Protein AF-A0A3C1A0J7-F1 (afdb_monomer)

Foldseek 3Di:
DCLVDVDDCPDPVNVVVCVVCCVQQVVQVVVDDCPPSDRCSVVVSVVVVVVVVVVVVVVVVVVD

Structure (mmCIF, N/CA/C/O backbone):
data_AF-A0A3C1A0J7-F1
#
_entry.id   AF-A0A3C1A0J7-F1
#
loop_
_atom_site.group_PDB
_atom_site.id
_atom_site.type_symbol
_atom_site.label_atom_id
_atom_site.label_alt_id
_atom_site.label_comp_id
_atom_site.label_asym_id
_atom_site.label_entity_id
_atom_site.label_seq_id
_atom_site.pdbx_PDB_ins_code
_atom_site.Cartn_x
_atom_site.Cartn_y
_atom_site.Cartn_z
_atom_site.occupancy
_atom_site.B_iso_or_equiv
_atom_site.auth_seq_id
_atom_site.auth_comp_id
_atom_site.auth_asym_id
_atom_site.auth_atom_id
_atom_site.pdbx_PDB_model_num
ATOM 1 N N . ILE A 1 1 ? -0.687 -2.719 -9.951 1.00 71.62 1 ILE A N 1
ATOM 2 C CA . ILE A 1 1 ? -0.529 -1.246 -10.201 1.00 71.62 1 ILE A CA 1
ATOM 3 C C . ILE A 1 1 ? -0.046 -0.976 -11.618 1.00 71.62 1 ILE A C 1
ATOM 5 O O . ILE A 1 1 ? -0.685 -0.224 -12.337 1.00 71.62 1 ILE A O 1
ATOM 9 N N . LEU A 1 2 ? 1.055 -1.604 -12.041 1.00 79.00 2 LEU A N 1
ATOM 10 C CA . LEU A 1 2 ? 1.634 -1.381 -13.371 1.00 79.00 2 LEU A CA 1
ATOM 11 C C . LEU A 1 2 ? 0.746 -1.849 -14.536 1.00 79.00 2 LEU A C 1
ATOM 13 O O . LEU A 1 2 ? 0.967 -1.423 -15.654 1.00 79.00 2 LEU A O 1
ATOM 17 N N . SER A 1 3 ? -0.271 -2.684 -14.299 1.00 79.75 3 SER A N 1
ATOM 1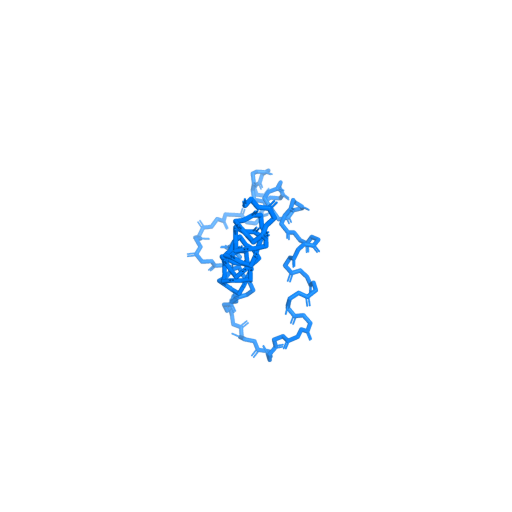8 C CA . SER A 1 3 ? -1.264 -3.044 -15.324 1.00 79.75 3 SER A CA 1
ATOM 19 C C . SER A 1 3 ? -2.322 -1.963 -15.572 1.00 79.75 3 SER A C 1
ATOM 21 O O . SER A 1 3 ? -3.034 -2.031 -16.568 1.00 79.75 3 SER A O 1
ATOM 23 N N . TRP A 1 4 ? -2.454 -0.975 -14.680 1.00 80.50 4 TRP A N 1
ATOM 24 C CA . TRP A 1 4 ? -3.480 0.074 -14.778 1.00 80.50 4 TRP A CA 1
ATOM 25 C C . TRP A 1 4 ? -2.996 1.284 -15.571 1.00 80.50 4 TRP A C 1
ATOM 27 O O . TRP A 1 4 ? -3.792 2.041 -16.117 1.00 80.50 4 TRP A O 1
ATOM 37 N N . VAL A 1 5 ? -1.681 1.461 -15.636 1.00 82.38 5 VAL A N 1
ATOM 38 C CA . VAL A 1 5 ? -1.029 2.536 -16.371 1.00 82.38 5 VAL A CA 1
ATOM 39 C C . VAL A 1 5 ? -0.126 1.878 -17.395 1.00 82.38 5 VAL A C 1
ATOM 41 O O . VAL A 1 5 ? 0.603 0.954 -17.056 1.00 82.38 5 VAL A O 1
ATOM 44 N N . ARG A 1 6 ? -0.169 2.327 -18.651 1.00 76.62 6 ARG A N 1
ATOM 45 C CA . ARG A 1 6 ? 0.682 1.780 -19.715 1.00 76.62 6 ARG A CA 1
ATOM 46 C C . ARG A 1 6 ? 2.142 2.187 -19.481 1.00 76.62 6 ARG A C 1
ATOM 48 O O . ARG A 1 6 ? 2.615 3.152 -20.069 1.00 76.62 6 ARG A O 1
ATOM 55 N N . PHE A 1 7 ? 2.832 1.469 -18.603 1.00 79.56 7 PHE A N 1
ATOM 56 C CA . PHE A 1 7 ? 4.268 1.592 -18.386 1.00 79.56 7 PHE A CA 1
ATOM 57 C C . PHE A 1 7 ? 5.009 0.476 -19.112 1.00 79.56 7 PHE A C 1
ATOM 59 O O . PHE A 1 7 ? 4.546 -0.663 -19.143 1.00 79.56 7 PHE A O 1
ATOM 66 N N . ASP A 1 8 ? 6.181 0.798 -19.656 1.00 87.44 8 ASP A N 1
ATOM 67 C CA . ASP A 1 8 ? 7.121 -0.217 -20.122 1.00 87.44 8 ASP A CA 1
ATOM 68 C C . ASP A 1 8 ? 7.592 -1.051 -18.906 1.00 87.44 8 ASP A C 1
ATOM 70 O O . ASP A 1 8 ? 8.167 -0.480 -17.966 1.00 87.44 8 ASP A O 1
ATOM 74 N N . PRO A 1 9 ? 7.344 -2.376 -18.875 1.00 84.31 9 PRO A N 1
ATOM 75 C CA . PRO A 1 9 ? 7.744 -3.249 -17.770 1.00 84.31 9 PRO A CA 1
ATOM 76 C C . PRO A 1 9 ? 9.255 -3.277 -17.521 1.00 84.31 9 PRO A C 1
ATOM 78 O O . PRO A 1 9 ? 9.682 -3.543 -16.398 1.00 84.31 9 PRO A O 1
ATOM 81 N N . TYR A 1 10 ? 10.059 -2.997 -18.548 1.00 89.06 10 TYR A N 1
ATOM 82 C CA . TYR A 1 10 ? 11.519 -3.029 -18.480 1.00 89.06 10 TYR A CA 1
ATOM 83 C C . TYR A 1 10 ? 12.121 -1.689 -18.054 1.00 89.06 10 TYR A C 1
ATOM 85 O O . TYR A 1 10 ? 13.319 -1.605 -17.776 1.00 89.06 10 TYR A O 1
ATOM 93 N N . HIS A 1 11 ? 11.301 -0.641 -17.945 1.00 93.38 11 HIS A N 1
ATOM 94 C CA . HIS A 1 11 ? 11.767 0.656 -17.486 1.00 93.38 11 HIS A CA 1
ATOM 95 C C . HIS A 1 11 ? 12.216 0.585 -16.009 1.00 93.38 11 HIS A C 1
ATOM 97 O O . HIS A 1 11 ? 11.490 0.034 -15.173 1.00 93.38 11 HIS A O 1
ATOM 103 N N . PRO A 1 12 ? 13.362 1.188 -15.629 1.00 92.81 12 PRO A N 1
ATOM 104 C CA . PRO A 1 12 ? 13.896 1.111 -14.264 1.00 92.81 12 PRO A CA 1
ATOM 105 C C . PRO A 1 12 ? 12.907 1.539 -13.171 1.00 92.81 12 PRO A C 1
ATOM 107 O O . PRO A 1 12 ? 12.843 0.918 -12.111 1.00 92.81 12 PRO A O 1
ATOM 110 N N . ILE A 1 13 ? 12.092 2.565 -13.441 1.00 92.31 13 ILE A N 1
ATOM 111 C CA . ILE A 1 13 ? 11.051 3.038 -12.512 1.00 92.31 13 ILE A CA 1
ATOM 112 C C . ILE A 1 13 ? 9.959 1.976 -12.315 1.00 92.31 13 ILE A C 1
ATOM 114 O O . ILE A 1 13 ? 9.530 1.750 -11.186 1.00 92.31 13 ILE A O 1
ATOM 118 N N . SER A 1 14 ? 9.541 1.284 -13.377 1.00 91.25 14 SER A N 1
ATOM 119 C CA . SER A 1 14 ? 8.551 0.203 -13.293 1.00 91.25 14 SER A CA 1
ATOM 120 C C . SER A 1 14 ? 9.076 -0.939 -12.427 1.00 91.25 14 SER A C 1
ATOM 122 O O . SER A 1 14 ? 8.387 -1.393 -11.516 1.00 91.25 14 SER A O 1
ATOM 124 N N . LEU A 1 15 ? 10.328 -1.350 -12.647 1.00 93.06 15 LEU A N 1
ATOM 125 C CA . LEU A 1 15 ? 10.987 -2.387 -11.849 1.00 93.06 15 LEU A CA 1
ATOM 126 C C . LEU A 1 15 ? 11.105 -1.985 -10.378 1.00 93.06 15 LEU A C 1
ATOM 128 O O . LEU A 1 15 ? 10.862 -2.805 -9.493 1.00 93.06 15 LEU A O 1
ATOM 132 N N . PHE A 1 16 ? 11.451 -0.726 -10.112 1.00 94.56 16 PHE A N 1
ATOM 133 C CA . PHE A 1 16 ? 11.519 -0.193 -8.758 1.00 94.56 16 PHE A CA 1
ATOM 134 C C . PHE A 1 16 ? 10.149 -0.225 -8.068 1.00 94.56 16 PHE A C 1
ATOM 136 O O . PHE A 1 16 ? 10.020 -0.816 -6.997 1.00 94.56 16 PHE A O 1
ATOM 143 N N . ILE A 1 17 ? 9.111 0.330 -8.705 1.00 93.19 17 ILE A N 1
ATOM 144 C CA . ILE A 1 17 ? 7.740 0.329 -8.172 1.00 93.19 17 ILE A CA 1
ATOM 145 C C . ILE A 1 17 ? 7.267 -1.104 -7.925 1.00 93.19 17 ILE A C 1
ATOM 147 O O . ILE A 1 17 ? 6.710 -1.392 -6.866 1.00 93.19 17 ILE A O 1
ATOM 151 N N . HIS A 1 18 ? 7.508 -2.014 -8.871 1.00 92.81 18 HIS A N 1
ATOM 152 C CA . HIS A 1 18 ? 7.153 -3.420 -8.720 1.00 92.81 18 HIS A CA 1
ATOM 153 C C . HIS A 1 18 ? 7.829 -4.026 -7.490 1.00 92.81 18 HIS A C 1
ATOM 155 O O . HIS A 1 18 ? 7.134 -4.515 -6.611 1.00 92.81 18 HIS A O 1
ATOM 161 N N . ARG A 1 19 ? 9.156 -3.911 -7.357 1.00 94.69 19 ARG A N 1
ATOM 162 C CA . ARG A 1 19 ? 9.908 -4.476 -6.222 1.00 94.69 19 ARG A CA 1
ATOM 163 C C . ARG A 1 19 ? 9.464 -3.935 -4.867 1.00 94.69 19 ARG A C 1
ATOM 165 O O . ARG A 1 19 ? 9.422 -4.692 -3.905 1.00 94.69 19 ARG A O 1
ATOM 172 N N . VAL A 1 20 ? 9.138 -2.646 -4.788 1.00 95.38 20 VAL A N 1
ATOM 173 C CA . VAL A 1 20 ? 8.683 -2.015 -3.539 1.00 95.38 20 VAL A CA 1
ATOM 174 C C . VAL A 1 20 ? 7.266 -2.457 -3.176 1.00 95.38 20 VAL A C 1
ATOM 176 O O . VAL A 1 20 ? 6.961 -2.661 -2.005 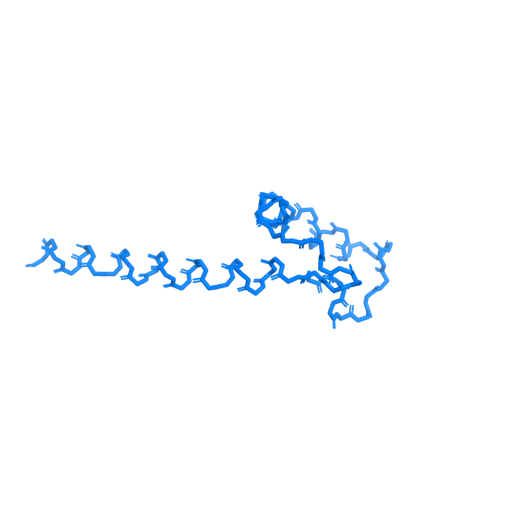1.00 95.38 20 VAL A O 1
ATOM 179 N N . THR A 1 21 ? 6.392 -2.615 -4.169 1.00 93.94 21 THR A N 1
ATOM 180 C CA . THR A 1 21 ? 4.976 -2.934 -3.931 1.00 93.94 21 THR A CA 1
ATOM 181 C C . THR A 1 21 ? 4.711 -4.436 -3.826 1.00 93.94 21 THR A C 1
ATOM 183 O O . THR A 1 21 ? 3.760 -4.838 -3.157 1.00 93.94 21 THR A O 1
ATOM 186 N N . GLU A 1 22 ? 5.564 -5.283 -4.408 1.00 94.94 22 GLU A N 1
ATOM 187 C CA . GLU A 1 22 ? 5.379 -6.737 -4.46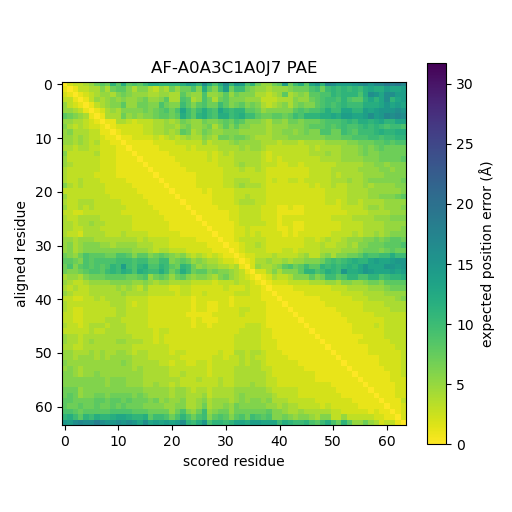0 1.00 94.94 22 GLU A CA 1
ATOM 188 C C . GLU A 1 22 ? 5.205 -7.404 -3.087 1.00 94.94 22 GLU A C 1
ATOM 190 O O . GLU A 1 22 ? 4.275 -8.199 -2.958 1.00 94.94 22 GLU A O 1
ATOM 195 N N . PRO A 1 23 ? 5.984 -7.077 -2.034 1.00 96.06 23 PRO A N 1
ATOM 196 C CA . PRO A 1 23 ? 5.820 -7.702 -0.719 1.00 96.06 23 PRO A CA 1
ATOM 197 C C . PRO A 1 23 ? 4.423 -7.511 -0.116 1.00 96.06 23 PRO A C 1
ATOM 199 O O . PRO A 1 23 ? 3.955 -8.365 0.630 1.00 96.06 23 PRO A O 1
ATOM 202 N N . VAL A 1 24 ? 3.745 -6.410 -0.459 1.00 95.56 24 VAL A N 1
ATOM 203 C CA . VAL A 1 24 ? 2.383 -6.102 0.003 1.00 95.56 24 VAL A CA 1
ATOM 204 C C . VAL A 1 24 ? 1.337 -6.669 -0.957 1.00 95.56 24 VAL A C 1
ATOM 206 O O . VAL A 1 24 ? 0.344 -7.253 -0.528 1.00 95.56 24 VAL A O 1
ATOM 209 N N . LEU A 1 25 ? 1.553 -6.530 -2.267 1.00 94.94 25 LEU A N 1
ATOM 210 C CA . LEU A 1 25 ? 0.580 -6.931 -3.283 1.00 94.94 25 LEU A CA 1
ATOM 211 C C . LEU A 1 25 ? 0.547 -8.444 -3.536 1.00 94.94 25 LEU A C 1
ATOM 213 O O . LEU A 1 25 ? -0.499 -8.967 -3.919 1.00 94.94 25 LEU A O 1
ATOM 217 N N . ALA A 1 26 ? 1.663 -9.159 -3.363 1.00 94.50 26 ALA A N 1
ATOM 218 C CA . ALA A 1 26 ? 1.739 -10.599 -3.613 1.00 94.50 26 ALA A CA 1
ATOM 219 C C . ALA A 1 26 ? 0.880 -11.419 -2.631 1.00 94.50 26 ALA A C 1
ATOM 221 O O . ALA A 1 26 ? 0.120 -12.267 -3.103 1.00 94.50 26 ALA A O 1
ATOM 222 N N . PRO A 1 27 ? 0.901 -11.170 -1.304 1.00 94.56 27 PRO A N 1
ATOM 223 C CA . PRO A 1 27 ? -0.026 -11.820 -0.380 1.00 94.56 27 PRO A CA 1
ATOM 224 C C . PRO A 1 27 ? -1.487 -11.534 -0.728 1.00 94.56 27 PRO A C 1
ATOM 226 O O . PRO A 1 27 ? -2.289 -12.457 -0.777 1.00 94.56 27 PRO A O 1
ATOM 229 N N . ILE A 1 28 ? -1.825 -10.281 -1.047 1.00 95.56 28 ILE A N 1
ATOM 230 C CA . ILE A 1 28 ? -3.196 -9.889 -1.400 1.00 95.56 28 ILE A CA 1
ATOM 231 C C . ILE A 1 28 ? -3.669 -10.631 -2.656 1.00 95.56 28 ILE A C 1
ATOM 233 O O . ILE A 1 28 ? -4.776 -11.163 -2.670 1.00 95.56 28 ILE A O 1
ATOM 237 N N . ARG A 1 29 ? -2.819 -10.744 -3.687 1.00 93.81 29 ARG A N 1
ATOM 238 C CA . ARG A 1 29 ? -3.129 -11.513 -4.905 1.00 93.81 29 ARG A CA 1
ATOM 239 C C . ARG A 1 29 ? -3.425 -12.983 -4.633 1.00 93.81 29 ARG A C 1
ATOM 241 O O . ARG A 1 29 ? -4.251 -13.545 -5.337 1.00 93.81 29 ARG A O 1
ATOM 248 N N . ARG A 1 30 ? -2.800 -13.598 -3.623 1.00 92.56 30 ARG A N 1
ATOM 249 C CA . ARG A 1 30 ? -3.077 -14.999 -3.250 1.00 92.56 30 ARG A CA 1
ATOM 250 C C . ARG A 1 30 ? -4.480 -15.199 -2.674 1.00 92.56 30 ARG A C 1
ATOM 252 O O . ARG A 1 30 ? -4.995 -16.307 -2.751 1.00 92.56 30 ARG A O 1
ATOM 259 N N . PHE A 1 31 ? -5.079 -14.155 -2.101 1.00 93.44 31 PHE A N 1
ATOM 260 C CA . PHE A 1 31 ? -6.438 -14.201 -1.553 1.00 93.44 31 PHE A CA 1
ATOM 261 C C . PHE A 1 31 ? -7.510 -13.762 -2.550 1.00 93.44 31 PHE A C 1
ATOM 263 O O . PHE A 1 31 ? -8.695 -13.985 -2.311 1.00 93.44 31 PHE A O 1
ATOM 270 N N . LEU A 1 32 ? -7.116 -13.128 -3.653 1.00 90.31 32 LEU A N 1
ATOM 271 C CA . LEU A 1 32 ? -8.045 -12.711 -4.690 1.00 90.31 32 LEU A CA 1
ATOM 272 C C . LEU A 1 32 ? -8.322 -13.858 -5.667 1.00 90.31 32 LEU A C 1
ATOM 274 O O . LEU A 1 32 ? -7.418 -14.640 -5.973 1.00 90.31 32 LEU A O 1
ATOM 278 N N . PRO A 1 33 ? -9.552 -13.952 -6.203 1.00 87.56 33 PRO A N 1
ATOM 279 C CA . PRO A 1 33 ? -9.807 -14.829 -7.335 1.00 87.56 33 PRO A CA 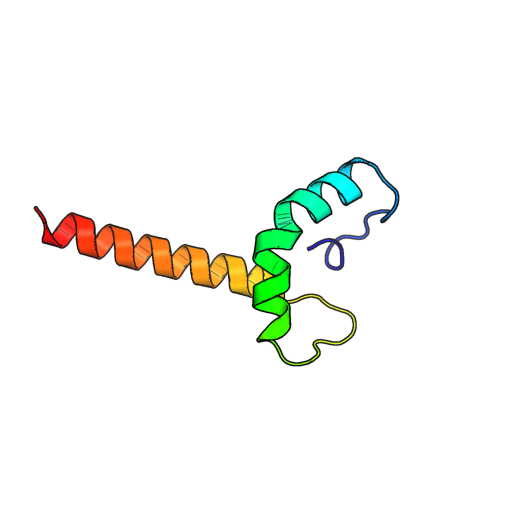1
ATOM 280 C C . PRO A 1 33 ? -8.934 -14.397 -8.526 1.00 87.56 33 PRO A C 1
ATOM 282 O O . PRO A 1 33 ? -8.533 -13.234 -8.596 1.00 87.56 33 PRO A O 1
ATOM 285 N N . PRO A 1 34 ? -8.647 -15.285 -9.492 1.00 85.38 34 PRO A N 1
ATOM 286 C CA . PRO A 1 34 ? -7.903 -14.920 -10.693 1.00 85.38 34 PRO A CA 1
ATOM 287 C C . PRO A 1 34 ? -8.598 -13.762 -11.425 1.00 85.38 34 PRO A C 1
ATOM 289 O O . PRO A 1 34 ? -9.658 -13.937 -12.020 1.00 85.38 34 PRO A O 1
ATOM 292 N N . THR A 1 35 ? -8.016 -12.562 -11.379 1.00 81.56 35 THR A N 1
ATOM 293 C CA . THR A 1 35 ? -8.665 -11.337 -11.878 1.00 81.56 35 THR A CA 1
ATOM 294 C C . THR A 1 35 ? -8.401 -11.039 -13.360 1.00 81.56 35 THR A C 1
ATOM 296 O O . THR A 1 35 ? -8.666 -9.937 -13.844 1.00 81.56 35 THR A O 1
ATOM 299 N N . GLY A 1 36 ? -7.894 -12.020 -14.109 1.00 82.56 36 GLY A N 1
ATOM 300 C CA . GLY A 1 36 ? -7.583 -11.877 -15.530 1.00 82.56 36 GLY A CA 1
ATOM 301 C C . GLY A 1 36 ? -6.430 -10.899 -15.780 1.00 82.56 36 GLY A C 1
ATOM 302 O O . GLY A 1 36 ? -5.373 -11.007 -15.166 1.00 82.56 36 GLY A O 1
ATOM 303 N N . MET A 1 37 ? -6.618 -9.953 -16.707 1.00 82.25 37 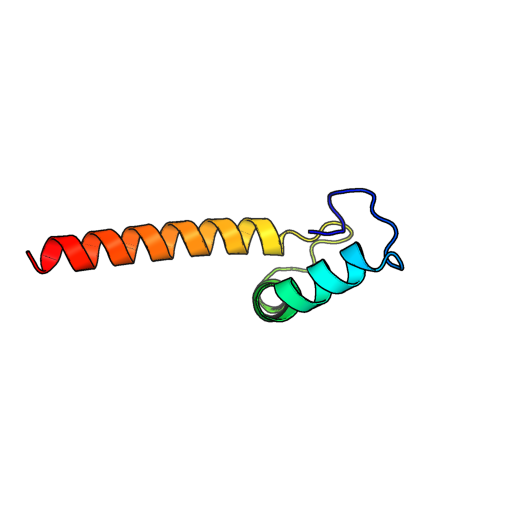MET A N 1
ATOM 304 C CA . MET A 1 37 ? -5.559 -9.033 -17.161 1.00 82.25 37 MET A CA 1
ATOM 305 C C . MET A 1 37 ? -5.278 -7.865 -16.202 1.00 82.25 37 MET A C 1
ATOM 307 O O . MET A 1 37 ? -4.237 -7.216 -16.310 1.00 82.25 37 MET A O 1
ATOM 311 N N . ILE A 1 38 ? -6.202 -7.566 -15.286 1.00 88.62 38 ILE A N 1
ATOM 312 C CA . ILE A 1 38 ? -6.119 -6.401 -14.401 1.00 88.62 38 ILE A CA 1
ATOM 313 C C . ILE A 1 38 ? -5.806 -6.868 -12.985 1.00 88.62 38 ILE A C 1
ATOM 315 O O . ILE A 1 38 ? -6.429 -7.784 -12.455 1.00 88.62 38 ILE A O 1
ATOM 319 N N . ASP A 1 39 ? -4.842 -6.205 -12.355 1.00 90.12 39 ASP A N 1
ATOM 320 C CA . ASP A 1 39 ? -4.434 -6.496 -10.984 1.00 90.12 39 ASP A CA 1
ATOM 321 C C . ASP A 1 39 ? -5.231 -5.622 -10.009 1.00 90.12 39 ASP A C 1
ATOM 323 O O . ASP A 1 39 ? -4.976 -4.423 -9.922 1.00 90.12 39 ASP A O 1
ATOM 327 N N . PHE A 1 40 ? -6.193 -6.200 -9.284 1.00 93.19 40 PHE A N 1
ATOM 328 C CA . PHE A 1 40 ? -7.007 -5.472 -8.296 1.00 93.19 40 PHE A CA 1
ATOM 329 C C . PHE A 1 40 ? -6.385 -5.418 -6.898 1.00 93.19 40 PHE A C 1
ATOM 331 O O . PHE A 1 40 ? -6.883 -4.691 -6.035 1.00 93.19 40 PHE A O 1
ATOM 338 N N . SER A 1 41 ? -5.274 -6.121 -6.663 1.00 94.38 41 SER A N 1
ATOM 339 C CA . SER A 1 41 ? -4.591 -6.087 -5.365 1.00 94.38 41 SER A CA 1
ATOM 340 C C . SER A 1 41 ? -4.212 -4.692 -4.855 1.00 94.38 41 SER A C 1
ATOM 342 O O . SER A 1 41 ? -4.267 -4.500 -3.640 1.00 94.38 41 SER A O 1
ATOM 344 N N . PRO A 1 42 ? -3.913 -3.680 -5.695 1.00 93.31 42 PRO A N 1
ATOM 345 C CA . PRO A 1 42 ? -3.606 -2.345 -5.195 1.00 93.31 42 PRO A CA 1
ATOM 346 C C . PRO A 1 42 ? -4.815 -1.637 -4.603 1.00 93.31 42 PRO A C 1
ATOM 348 O O . PRO A 1 42 ? -4.687 -0.945 -3.599 1.00 93.31 42 PRO A O 1
ATOM 351 N N . LEU A 1 43 ? -5.995 -1.825 -5.199 1.00 94.31 43 LEU A N 1
ATOM 352 C CA . LEU A 1 43 ? -7.232 -1.261 -4.671 1.00 94.31 43 LEU A CA 1
ATOM 353 C C . LEU A 1 43 ? -7.539 -1.864 -3.301 1.00 94.31 43 LEU A C 1
ATOM 355 O O . LEU A 1 43 ? -7.845 -1.148 -2.353 1.00 94.31 43 LEU A O 1
ATOM 359 N N 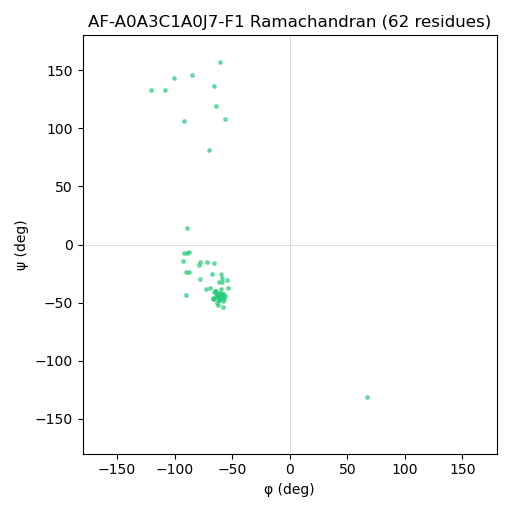. VAL A 1 44 ? -7.381 -3.181 -3.184 1.00 95.44 44 VAL A N 1
ATOM 360 C CA . VAL A 1 44 ? -7.564 -3.898 -1.920 1.00 95.44 44 VAL A CA 1
ATOM 361 C C . VAL A 1 44 ? -6.546 -3.437 -0.877 1.00 95.44 44 VAL A C 1
ATOM 363 O O . VAL A 1 44 ? -6.928 -3.180 0.260 1.00 95.44 44 VAL A O 1
ATOM 366 N N . ALA A 1 45 ? -5.280 -3.244 -1.258 1.00 95.50 45 ALA A N 1
ATOM 367 C CA . ALA A 1 45 ? -4.262 -2.687 -0.370 1.00 95.50 45 ALA A CA 1
ATOM 368 C C . ALA A 1 45 ? -4.656 -1.297 0.162 1.00 95.50 45 ALA A C 1
ATOM 370 O O . ALA A 1 45 ? -4.514 -1.038 1.355 1.00 95.50 45 ALA A O 1
ATOM 371 N N . LEU A 1 46 ? -5.197 -0.420 -0.693 1.00 95.94 46 LEU A N 1
ATOM 372 C CA . LEU A 1 46 ? -5.670 0.909 -0.287 1.00 95.94 46 LEU A CA 1
ATOM 373 C C . LEU A 1 46 ? -6.859 0.840 0.679 1.00 95.94 46 LEU A C 1
ATOM 375 O O . LEU A 1 46 ? -6.915 1.620 1.628 1.00 95.94 46 LEU A O 1
ATOM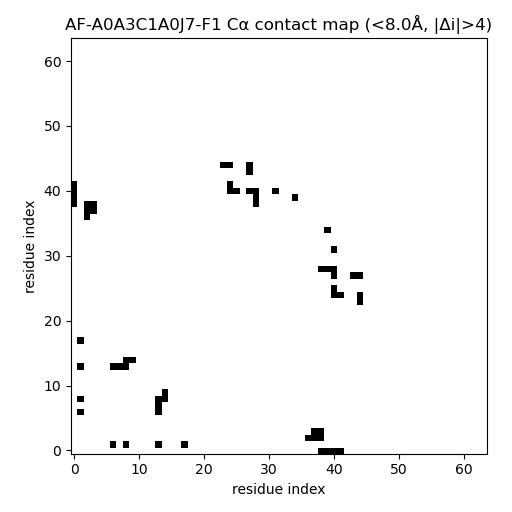 379 N N . VAL A 1 47 ? -7.800 -0.080 0.461 1.00 97.00 47 VAL A N 1
ATOM 380 C CA . VAL A 1 47 ? -8.941 -0.287 1.369 1.00 97.00 47 VAL A CA 1
ATOM 381 C C . VAL A 1 47 ? -8.461 -0.813 2.721 1.00 97.00 47 VAL A C 1
ATOM 383 O O . VAL A 1 47 ? -8.827 -0.262 3.757 1.00 97.00 47 VAL A O 1
ATOM 386 N N . LEU A 1 48 ? -7.589 -1.825 2.726 1.00 96.50 48 LEU A N 1
ATOM 387 C CA . LEU A 1 48 ? -6.993 -2.365 3.950 1.00 96.50 48 LEU A CA 1
ATOM 388 C C . LEU A 1 48 ? -6.246 -1.283 4.731 1.00 96.50 48 LEU A C 1
ATOM 390 O O . LEU A 1 48 ? -6.408 -1.177 5.945 1.00 96.50 48 LEU A O 1
ATOM 394 N N . LEU A 1 49 ? -5.487 -0.435 4.038 1.00 96.50 49 LEU A N 1
ATOM 395 C CA . LEU A 1 49 ? -4.782 0.676 4.662 1.00 96.50 49 LEU A CA 1
ATOM 396 C C . LEU A 1 49 ? -5.753 1.663 5.331 1.00 96.50 49 LEU A C 1
ATOM 398 O O . LEU A 1 49 ? -5.511 2.078 6.462 1.00 96.50 49 LEU A O 1
ATOM 402 N N . GLN A 1 50 ? -6.866 2.009 4.679 1.00 97.94 50 GLN A N 1
ATOM 403 C CA . GLN A 1 50 ? -7.891 2.891 5.256 1.00 97.94 50 GLN A CA 1
ATOM 404 C C . GLN A 1 50 ? -8.564 2.280 6.491 1.00 97.94 50 GLN A C 1
ATOM 406 O O . GLN A 1 50 ? -8.798 2.985 7.479 1.00 97.94 50 GLN A O 1
ATOM 411 N N . VAL A 1 51 ? -8.848 0.975 6.460 1.00 97.75 51 VAL A N 1
ATOM 412 C CA . VAL A 1 51 ? -9.405 0.246 7.607 1.00 97.75 51 VAL A CA 1
ATOM 413 C C . VAL A 1 51 ? -8.421 0.271 8.772 1.00 97.75 51 VAL A C 1
ATOM 415 O O . VAL A 1 51 ? -8.794 0.695 9.863 1.00 97.75 51 VAL A O 1
ATOM 418 N N . VAL A 1 52 ? -7.155 -0.087 8.534 1.00 97.75 52 VAL A N 1
ATOM 419 C CA . VAL A 1 52 ? -6.099 -0.060 9.559 1.00 97.75 52 VAL A CA 1
ATOM 420 C C . VAL A 1 52 ? -5.963 1.336 10.160 1.00 97.75 52 VAL A C 1
ATOM 422 O O . VAL A 1 52 ? -5.974 1.476 11.378 1.00 97.75 52 VAL A O 1
ATOM 425 N N . GLN A 1 53 ? -5.913 2.384 9.336 1.00 97.88 53 GLN A N 1
ATOM 426 C CA . GLN A 1 53 ? -5.854 3.759 9.834 1.00 97.88 53 GLN A CA 1
ATOM 427 C C . GLN A 1 53 ? -7.063 4.121 10.704 1.00 97.88 53 GLN A C 1
ATOM 429 O O . GLN A 1 53 ? -6.909 4.789 11.723 1.00 97.88 53 GLN A O 1
ATOM 434 N N . THR A 1 54 ? -8.267 3.702 10.313 1.00 97.94 54 THR A N 1
ATOM 435 C CA . THR A 1 54 ? -9.493 3.994 11.067 1.00 97.94 54 THR A CA 1
ATOM 436 C C . THR A 1 54 ? -9.498 3.284 12.413 1.00 97.94 54 THR A C 1
ATOM 438 O O . THR A 1 54 ? -9.738 3.931 13.429 1.00 97.94 54 THR A O 1
ATOM 441 N N . VAL A 1 55 ? -9.158 1.994 12.429 1.00 97.94 55 VAL A N 1
ATOM 442 C CA . VAL A 1 55 ? -9.054 1.196 13.655 1.00 97.94 55 VAL A CA 1
ATOM 443 C C . VAL A 1 55 ? -7.991 1.776 14.582 1.00 97.94 55 VAL A C 1
ATOM 445 O O . VAL A 1 55 ? -8.269 2.007 15.752 1.00 97.94 55 VAL A O 1
ATOM 448 N N . LEU A 1 56 ? -6.801 2.095 14.066 1.00 97.94 56 LEU A N 1
ATOM 449 C CA . LEU A 1 56 ? -5.734 2.696 14.868 1.00 97.94 56 LEU A CA 1
ATOM 450 C C . LEU A 1 56 ? -6.152 4.044 15.462 1.00 97.94 56 LEU A C 1
ATOM 452 O O . LEU A 1 56 ? -5.911 4.280 16.640 1.00 97.94 56 LEU A O 1
ATOM 456 N N . ARG A 1 57 ? -6.817 4.913 14.689 1.00 97.81 57 ARG A N 1
ATOM 457 C CA . ARG A 1 57 ? -7.345 6.183 15.214 1.00 97.81 57 ARG A CA 1
ATOM 458 C C . ARG A 1 57 ? -8.366 5.959 16.324 1.00 97.81 57 ARG A C 1
ATOM 460 O O . ARG A 1 57 ? -8.286 6.630 17.344 1.00 97.81 57 ARG A O 1
ATOM 467 N N . GLN A 1 58 ? -9.307 5.035 16.139 1.00 96.94 58 GLN A N 1
ATOM 468 C CA . GLN A 1 58 ? -10.314 4.721 17.155 1.00 96.94 58 GLN A CA 1
ATOM 469 C C . GLN A 1 58 ? -9.677 4.167 18.431 1.00 96.94 58 GLN A C 1
ATOM 471 O O . GLN A 1 58 ? -10.032 4.604 19.521 1.00 96.94 58 GLN A O 1
ATOM 476 N N . LEU A 1 59 ? -8.704 3.261 18.296 1.00 97.12 59 LEU A N 1
ATOM 477 C CA . LEU A 1 59 ? -7.956 2.719 19.427 1.00 97.12 59 LEU A CA 1
ATOM 478 C C . LEU A 1 59 ? -7.206 3.822 20.170 1.00 97.12 59 LEU A C 1
ATOM 480 O O . LEU A 1 59 ? -7.337 3.918 21.382 1.00 97.12 59 LEU A O 1
ATOM 484 N N . LEU A 1 60 ? -6.485 4.691 19.458 1.00 97.38 60 LEU A N 1
ATOM 485 C CA . LEU A 1 60 ? -5.797 5.825 20.074 1.00 97.38 60 LEU A CA 1
ATOM 486 C C . LEU A 1 60 ? -6.777 6.725 20.826 1.00 97.38 60 LEU A C 1
ATOM 488 O O . LEU A 1 60 ? -6.540 7.005 21.990 1.00 97.38 60 LEU A O 1
ATOM 492 N N . LEU A 1 61 ? -7.896 7.113 20.206 1.00 96.69 61 LEU A N 1
ATOM 493 C CA . LEU A 1 61 ? -8.924 7.934 20.854 1.00 96.69 61 LEU A CA 1
ATOM 494 C C . LEU A 1 61 ? -9.544 7.260 22.081 1.00 96.69 61 LEU A C 1
ATOM 496 O O . LEU A 1 61 ? -9.8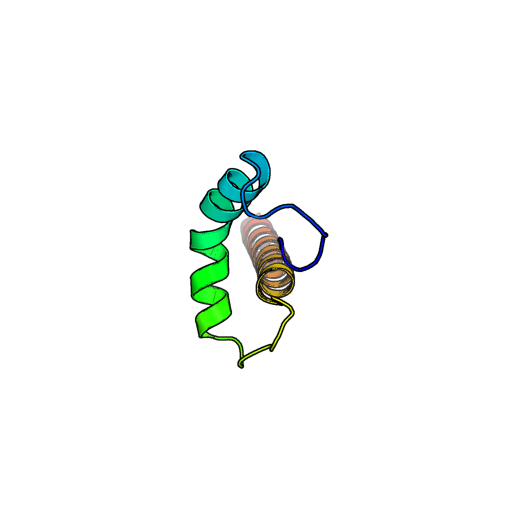99 7.959 23.013 1.00 96.69 61 LEU A O 1
ATOM 500 N N . SER A 1 62 ? -9.664 5.929 22.100 1.00 95.00 62 SER A N 1
ATOM 501 C CA . SER A 1 62 ? -10.184 5.199 23.266 1.00 95.00 62 SER A CA 1
ATOM 502 C C . SER A 1 62 ? -9.220 5.150 24.458 1.00 95.00 62 SER A C 1
ATOM 504 O O . SER A 1 62 ? -9.633 4.777 25.553 1.00 95.00 62 SER A O 1
ATOM 506 N N . LEU A 1 63 ? -7.941 5.479 24.239 1.00 93.81 63 LEU A N 1
ATOM 507 C CA . LEU A 1 63 ? -6.903 5.525 25.273 1.00 93.81 63 LEU A CA 1
ATOM 508 C C . LEU A 1 63 ? -6.748 6.918 25.911 1.00 93.81 63 LEU A C 1
ATOM 510 O O . LEU A 1 63 ? -5.989 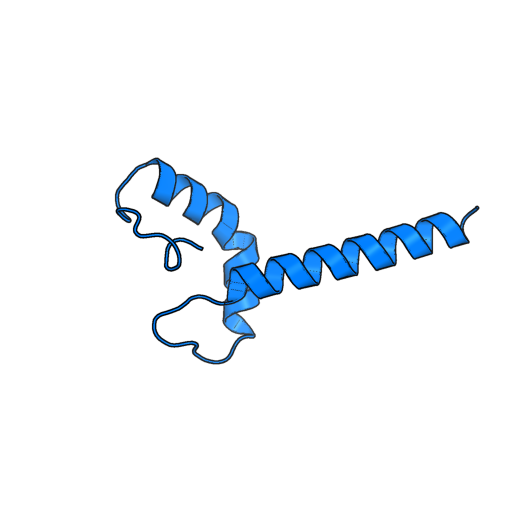7.041 26.873 1.00 93.81 63 LEU A O 1
ATOM 514 N N . TYR A 1 64 ? -7.425 7.939 25.375 1.00 88.19 64 TYR A N 1
ATOM 515 C CA . TYR A 1 64 ? -7.497 9.298 25.923 1.00 88.19 64 TYR A CA 1
ATOM 516 C C . TYR A 1 64 ? -8.862 9.535 26.571 1.00 88.19 64 TYR A C 1
ATOM 518 O O . TYR A 1 64 ? -8.885 10.225 27.613 1.00 88.19 64 TYR A O 1
#

Mean predicted aligned error: 4.3 Å

pLDDT: mean 91.75, std 6.18, range [71.62, 97.94]

Solvent-accessible surface area (backbone atoms only — not comparable to full-atom values): 3858 Å² total; per-residue (Å²): 90,69,70,80,44,100,60,61,72,83,39,70,66,46,47,49,52,46,66,70,45,39,82,64,36,52,62,46,48,73,76,46,74,90,62,77,88,48,63,62,33,54,62,51,51,53,51,52,50,52,51,52,52,50,51,50,51,52,53,56,60,74,76,108

Sequence (64 aa):
ILSWVRFDPYHPISLFIHRVTEPVLAPIRRFLPPTGMIDFSPLVALVLLQVVQTVLRQLLLSLY

Radius of gyration: 15.27 Å; Cα contacts (8 Å, |Δi|>4): 31; chains: 1; bounding box: 24×24×46 Å

Secondary structure (DSSP, 8-state):
-TTTTT--TTSHHHHHHHHHHHHHHHHHHHHS---TTS--HHHHHHHHHHHHHHHHHHHHHHT-